Protein AF-A0A645BA79-F1 (afdb_monomer)

Mean predicted aligned error: 16.17 Å

Organism: NCBI:txid1076179

Radius of gyration: 34.31 Å; Cα contacts (8 Å, |Δi|>4): 69; chains: 1; bounding box: 43×92×64 Å

Solvent-accessible surface area (backbone atoms only — not comparable to full-atom values): 6466 Å² total; per-residue (Å²): 135,85,87,80,84,85,82,98,76,73,73,68,63,60,58,53,60,66,62,74,77,69,78,82,81,80,73,83,76,68,77,79,68,74,72,76,62,51,78,83,70,41,54,68,67,34,55,72,74,63,71,74,52,91,71,61,85,92,43,40,22,62,57,44,26,49,50,55,45,31,76,72,64,35,82,86,66,68,64,82,48,94,88,22,69,43,48,29,34,21,48,20,33,36,73,76,68,66,36,94

Foldseek 3Di:
DDDDDDDPPPDPVVVVVVVPPDDPDPPPPDPPPPPPQPPVRQLPVQDPVLVPDDFDLVDALLVRLQVSCCVPQNDPRFDDDDPGNSVSSSVNCCPVVVGD

Secondary structure (DSSP, 8-state):
----------SHHHHHHHHSSS----------------TTTS-TTS-HHHHTS---TTS-HHHHHHHHHHHHH-TTSS--STTSHHHHHHHHIIIII---

Structure (mmCIF, N/CA/C/O backbone):
data_AF-A0A645BA79-F1
#
_entry.id   AF-A0A645BA79-F1
#
loop_
_atom_site.group_PDB
_atom_site.id
_atom_site.type_symbol
_atom_site.label_atom_id
_atom_site.label_alt_id
_atom_site.label_comp_id
_atom_site.label_asym_id
_atom_site.label_entity_id
_atom_site.label_seq_id
_atom_site.pdbx_PDB_ins_code
_atom_site.Cartn_x
_atom_site.Cartn_y
_atom_site.Cartn_z
_atom_site.occupancy
_atom_site.B_iso_or_equiv
_atom_site.auth_seq_id
_atom_site.auth_comp_id
_atom_site.auth_asym_id
_atom_site.auth_atom_id
_atom_site.pdbx_PDB_model_num
ATOM 1 N N . MET A 1 1 ? 30.735 -79.710 -51.459 1.00 37.97 1 MET A N 1
ATOM 2 C CA . MET A 1 1 ? 30.864 -78.906 -50.225 1.00 37.97 1 MET A CA 1
ATOM 3 C C . MET A 1 1 ? 29.589 -78.096 -50.038 1.00 37.97 1 MET A C 1
ATOM 5 O O . MET A 1 1 ? 29.220 -77.416 -50.980 1.00 37.97 1 MET A O 1
ATOM 9 N N . VAL A 1 2 ? 28.972 -78.213 -48.850 1.00 44.47 2 VAL A N 1
ATOM 10 C CA . VAL A 1 2 ? 28.008 -77.278 -48.212 1.00 44.47 2 VAL A CA 1
ATOM 11 C C . VAL A 1 2 ? 26.675 -77.072 -48.973 1.00 44.47 2 VAL A C 1
ATOM 13 O O . VAL A 1 2 ? 26.634 -76.370 -49.968 1.00 44.47 2 VAL A O 1
ATOM 16 N N . SER A 1 3 ? 25.585 -77.806 -48.700 1.00 39.72 3 SER A N 1
ATOM 17 C CA . SER A 1 3 ? 24.664 -77.757 -47.538 1.00 39.72 3 SER A CA 1
ATOM 18 C C . SER A 1 3 ? 23.676 -76.576 -47.524 1.00 39.72 3 SER A C 1
ATOM 20 O O . SER A 1 3 ? 24.108 -75.433 -47.451 1.00 39.72 3 SER A O 1
ATOM 22 N N . GLY A 1 4 ? 22.370 -76.878 -47.426 1.00 36.41 4 GLY A N 1
ATOM 23 C CA . GLY A 1 4 ? 21.415 -76.070 -46.647 1.00 36.41 4 GLY A CA 1
ATOM 24 C C . GLY A 1 4 ? 20.211 -75.455 -47.379 1.00 36.41 4 GLY A C 1
ATOM 25 O O . GLY A 1 4 ? 20.325 -74.415 -48.013 1.00 36.41 4 GLY A O 1
ATOM 26 N N . LEU A 1 5 ? 19.022 -76.033 -47.140 1.00 47.06 5 LEU A N 1
ATOM 27 C CA . LEU A 1 5 ? 17.778 -75.296 -46.813 1.00 47.06 5 LEU A CA 1
ATOM 28 C C . LEU A 1 5 ? 18.036 -74.237 -45.697 1.00 47.06 5 LEU A C 1
ATOM 30 O O . LEU A 1 5 ? 19.085 -74.357 -45.062 1.00 47.06 5 LEU A O 1
ATOM 34 N N . PRO A 1 6 ? 17.114 -73.322 -45.284 1.00 47.28 6 PRO A N 1
ATOM 35 C CA . PRO A 1 6 ? 15.727 -73.026 -45.711 1.00 47.28 6 PRO A CA 1
ATOM 36 C C . PRO A 1 6 ? 15.378 -71.502 -45.769 1.00 47.28 6 PRO A C 1
ATOM 38 O O . PRO A 1 6 ? 16.129 -70.641 -45.326 1.00 47.28 6 PRO A O 1
ATOM 41 N N . GLY A 1 7 ? 14.137 -71.169 -46.154 1.00 41.91 7 GLY A N 1
ATOM 42 C CA . GLY A 1 7 ? 13.330 -70.281 -45.295 1.00 41.91 7 GLY A CA 1
ATOM 43 C C . GLY A 1 7 ? 13.120 -68.821 -45.718 1.00 41.91 7 GLY A C 1
ATOM 44 O O . GLY A 1 7 ? 13.641 -67.903 -45.093 1.00 41.91 7 GLY A O 1
ATOM 45 N N . ALA A 1 8 ? 12.214 -68.583 -46.669 1.00 46.56 8 ALA A N 1
ATOM 46 C CA . ALA A 1 8 ? 11.632 -67.263 -46.936 1.00 46.56 8 ALA A CA 1
ATOM 47 C C . ALA A 1 8 ? 10.360 -67.008 -46.090 1.00 46.56 8 ALA A C 1
ATOM 49 O O . ALA A 1 8 ? 9.274 -66.846 -46.636 1.00 46.56 8 ALA A O 1
ATOM 50 N N . PHE A 1 9 ? 10.474 -66.980 -44.754 1.00 47.69 9 PHE A N 1
ATOM 51 C CA . PHE A 1 9 ? 9.341 -66.682 -43.847 1.00 47.69 9 PHE A CA 1
ATOM 52 C C . PHE A 1 9 ? 9.646 -65.659 -42.731 1.00 47.69 9 PHE A C 1
ATOM 54 O O . PHE A 1 9 ? 8.917 -65.583 -41.747 1.00 47.69 9 PHE A O 1
ATOM 61 N N . ALA A 1 10 ? 10.680 -64.820 -42.858 1.00 50.12 10 ALA A N 1
ATOM 62 C CA . ALA A 1 10 ? 11.091 -63.909 -41.776 1.00 50.12 10 ALA A CA 1
ATOM 63 C C . ALA A 1 10 ? 10.804 -62.405 -42.012 1.00 50.12 10 ALA A C 1
ATOM 65 O O . ALA A 1 10 ? 11.372 -61.568 -41.317 1.00 50.12 10 ALA A O 1
ATOM 66 N N . ALA A 1 11 ? 9.935 -62.022 -42.958 1.00 53.25 11 ALA A N 1
ATOM 67 C CA . ALA A 1 11 ? 9.689 -60.600 -43.266 1.00 53.25 11 ALA A CA 1
ATOM 68 C C . ALA A 1 11 ? 8.546 -59.939 -42.461 1.00 53.25 11 ALA A C 1
ATOM 70 O O . ALA A 1 11 ? 8.503 -58.715 -42.353 1.00 53.25 11 ALA A O 1
ATOM 71 N N . VAL A 1 12 ? 7.632 -60.707 -41.854 1.00 55.56 12 VAL A N 1
ATOM 72 C CA . VAL A 1 12 ? 6.445 -60.134 -41.174 1.00 55.56 12 VAL A CA 1
ATOM 73 C C . VAL A 1 12 ? 6.714 -59.796 -39.698 1.00 55.56 12 VAL A C 1
ATOM 75 O O . VAL A 1 12 ? 6.161 -58.837 -39.165 1.00 55.56 12 VAL A O 1
ATOM 78 N N . ALA A 1 13 ? 7.625 -60.514 -39.033 1.00 56.28 13 ALA A N 1
ATOM 79 C CA . ALA A 1 13 ? 7.877 -60.337 -37.598 1.00 56.28 13 ALA A CA 1
ATOM 80 C C . ALA A 1 13 ? 8.714 -59.085 -37.259 1.00 56.28 13 ALA A C 1
ATOM 82 O O . ALA A 1 13 ? 8.476 -58.440 -36.237 1.00 56.28 13 ALA A O 1
ATOM 83 N N . ILE A 1 14 ? 9.659 -58.695 -38.126 1.00 53.69 14 ILE A N 1
ATOM 84 C CA . ILE A 1 14 ? 10.518 -57.515 -37.898 1.00 53.69 14 ILE A CA 1
ATOM 85 C C . ILE A 1 14 ? 9.702 -56.219 -38.021 1.00 53.69 14 ILE A C 1
ATOM 87 O O . ILE A 1 14 ? 9.881 -55.292 -37.230 1.00 53.69 14 ILE A O 1
ATOM 91 N N . SER A 1 15 ? 8.749 -56.177 -38.959 1.00 52.19 15 SER A N 1
ATOM 92 C CA . SER A 1 15 ? 7.847 -55.033 -39.133 1.00 52.19 15 SER A CA 1
ATOM 93 C C . SER A 1 15 ? 6.945 -54.819 -37.904 1.00 52.19 15 SER A C 1
ATOM 95 O O . SER A 1 15 ? 6.746 -53.682 -37.475 1.00 52.19 15 SER A O 1
ATOM 97 N N . TRP A 1 16 ? 6.488 -55.896 -37.249 1.00 54.38 16 TRP A N 1
ATOM 98 C CA . TRP A 1 16 ? 5.656 -55.799 -36.041 1.00 54.38 16 TRP A CA 1
ATOM 99 C C . TRP A 1 16 ? 6.445 -55.406 -34.776 1.00 54.38 16 TRP A C 1
ATOM 101 O O . TRP A 1 16 ? 5.933 -54.655 -33.945 1.00 54.38 16 TRP A O 1
ATOM 111 N N . TRP A 1 17 ? 7.716 -55.816 -34.646 1.00 51.12 17 TRP A N 1
ATOM 112 C CA . TRP A 1 17 ? 8.574 -55.370 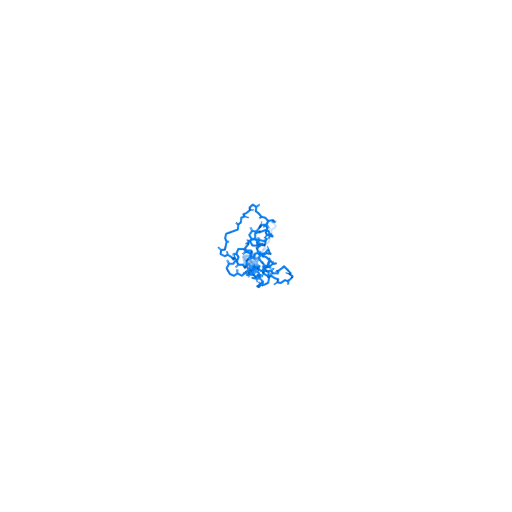-33.533 1.00 51.12 17 TRP A CA 1
ATOM 113 C C . TRP A 1 17 ? 8.880 -53.867 -33.596 1.00 51.12 17 TRP A C 1
ATOM 115 O O . TRP A 1 17 ? 8.905 -53.195 -32.561 1.00 51.12 17 TRP A O 1
ATOM 125 N N . TYR A 1 18 ? 9.056 -53.317 -34.802 1.00 51.50 18 TYR A N 1
ATOM 126 C CA . TYR A 1 18 ? 9.287 -51.882 -34.977 1.00 51.50 18 TYR A CA 1
ATOM 127 C C . TYR A 1 18 ? 8.035 -51.037 -34.672 1.00 51.50 18 TYR A C 1
ATOM 129 O O . TYR A 1 18 ? 8.157 -49.935 -34.142 1.00 51.50 18 TYR A O 1
ATOM 137 N N . TYR A 1 19 ? 6.826 -51.555 -34.921 1.00 54.41 19 TYR A N 1
ATOM 138 C CA . TYR A 1 19 ? 5.586 -50.783 -34.760 1.00 54.41 19 TYR A CA 1
ATOM 139 C C . TYR A 1 19 ? 5.105 -50.647 -33.300 1.00 54.41 19 TYR A C 1
ATOM 141 O O . TYR A 1 19 ? 4.454 -49.667 -32.948 1.00 54.41 19 TYR A O 1
ATOM 149 N N . ALA A 1 20 ? 5.441 -51.590 -32.413 1.00 56.81 20 ALA A N 1
ATOM 150 C CA . ALA A 1 20 ? 4.902 -51.617 -31.046 1.00 56.81 20 ALA A CA 1
ATOM 151 C C . ALA A 1 20 ? 5.727 -50.833 -29.996 1.00 56.81 20 ALA A C 1
ATOM 153 O O . ALA A 1 20 ? 5.288 -50.685 -28.854 1.00 56.81 20 ALA A O 1
ATOM 154 N N . LYS A 1 21 ? 6.927 -50.333 -30.339 1.00 50.41 21 LYS A N 1
ATOM 155 C CA . LYS A 1 21 ? 7.897 -49.793 -29.358 1.00 50.41 21 LYS A CA 1
ATOM 156 C C . LYS A 1 21 ? 7.871 -48.266 -29.175 1.00 50.41 21 LYS A C 1
ATOM 158 O O . LYS A 1 21 ? 8.519 -47.748 -28.265 1.00 50.41 21 LYS A O 1
ATOM 163 N N . THR A 1 22 ? 7.100 -47.530 -29.970 1.00 51.72 22 THR A N 1
ATOM 164 C CA . THR A 1 22 ? 7.007 -46.061 -29.909 1.00 51.72 22 THR A CA 1
ATOM 165 C C . THR A 1 22 ? 5.530 -45.671 -30.100 1.00 51.72 22 THR A C 1
ATOM 167 O O . THR A 1 22 ? 4.970 -45.738 -31.178 1.00 51.72 22 THR A O 1
ATOM 170 N N . ASN A 1 23 ? 4.745 -45.313 -29.089 1.00 51.06 23 ASN A N 1
ATOM 171 C CA . ASN A 1 23 ? 4.918 -44.113 -28.294 1.00 51.06 23 ASN A CA 1
ATOM 172 C C . ASN A 1 23 ? 4.008 -44.187 -27.064 1.00 51.06 23 ASN A C 1
ATOM 174 O O . ASN A 1 23 ? 2.781 -44.167 -27.134 1.00 51.06 23 ASN A O 1
ATOM 178 N N . LYS A 1 24 ? 4.672 -44.256 -25.919 1.00 47.22 24 LYS A N 1
ATOM 179 C CA . LYS A 1 24 ? 4.122 -44.246 -24.573 1.00 47.22 24 LYS A CA 1
ATOM 180 C C . LYS A 1 24 ? 3.331 -42.953 -24.327 1.00 47.22 24 LYS A C 1
ATOM 182 O O . LYS A 1 24 ? 3.856 -41.854 -24.481 1.00 47.22 24 LYS A O 1
ATOM 187 N N . SER A 1 25 ? 2.063 -43.134 -23.964 1.00 51.88 25 SER A N 1
ATOM 188 C CA . SER A 1 25 ? 1.106 -42.184 -23.381 1.00 51.88 25 SER A CA 1
ATOM 189 C C . SER A 1 25 ? 1.645 -40.783 -23.041 1.00 51.88 25 SER A C 1
ATOM 191 O O . SER A 1 25 ? 2.240 -40.566 -21.981 1.00 51.88 25 SER A O 1
ATOM 193 N N . LYS A 1 26 ? 1.332 -39.787 -23.873 1.00 46.06 26 LYS A N 1
ATOM 194 C CA . LYS A 1 26 ? 1.368 -38.378 -23.461 1.00 46.06 26 LYS A CA 1
ATOM 195 C C . LYS A 1 26 ? 0.061 -38.074 -22.736 1.00 46.06 26 LYS A C 1
ATOM 197 O O . LYS A 1 26 ? -0.888 -37.572 -23.329 1.00 46.06 26 LYS A O 1
ATOM 202 N N . GLY A 1 27 ? 0.002 -38.415 -21.449 1.00 48.16 27 GLY A N 1
ATOM 203 C CA . GLY A 1 27 ? -1.027 -37.870 -20.570 1.00 48.16 27 GLY A CA 1
ATOM 204 C C . GLY A 1 27 ? -0.992 -36.350 -20.692 1.00 48.16 27 GLY A C 1
ATOM 205 O O . GLY A 1 27 ? 0.052 -35.735 -20.475 1.00 48.16 27 GLY A O 1
ATOM 206 N N . THR A 1 28 ? -2.101 -35.741 -21.106 1.00 49.81 28 THR A N 1
ATOM 207 C CA . THR A 1 28 ? -2.224 -34.289 -21.219 1.00 49.81 28 THR A CA 1
ATOM 208 C C . THR A 1 28 ? -2.176 -33.686 -19.818 1.00 49.81 28 THR A C 1
ATOM 210 O O . THR A 1 28 ? -3.211 -33.444 -19.191 1.00 49.81 28 THR A O 1
ATOM 213 N N . SER A 1 29 ? -0.977 -33.447 -19.293 1.00 54.22 29 SER A N 1
ATOM 214 C CA . SER A 1 29 ? -0.792 -32.569 -18.150 1.00 54.22 29 SER A CA 1
ATOM 215 C C . SER A 1 29 ? -1.146 -31.163 -18.620 1.00 54.22 29 SER A C 1
ATOM 217 O O . SER A 1 29 ? -0.305 -30.438 -19.152 1.00 54.22 29 SER A O 1
ATOM 219 N N . LYS A 1 30 ? -2.423 -30.791 -18.467 1.00 58.50 30 LYS A N 1
ATOM 220 C CA . LYS A 1 30 ? -2.852 -29.392 -18.537 1.00 58.50 30 LYS A CA 1
ATOM 221 C C . LYS A 1 30 ? -1.856 -28.598 -17.684 1.00 58.50 30 LYS A C 1
ATOM 223 O O . LYS A 1 30 ? -1.600 -29.032 -16.554 1.00 58.50 30 LYS A O 1
ATOM 228 N N . PRO A 1 31 ? -1.266 -27.492 -18.178 1.00 55.09 31 PRO A N 1
ATOM 229 C CA . PRO A 1 31 ? -0.401 -26.678 -17.338 1.00 55.09 31 PRO A CA 1
ATOM 230 C C . PRO A 1 31 ? -1.192 -26.364 -16.072 1.00 55.09 31 PRO A C 1
ATOM 232 O O . PRO A 1 31 ? -2.357 -25.965 -16.170 1.00 55.09 31 PRO A O 1
ATOM 235 N N . LYS A 1 32 ? -0.610 -26.632 -14.894 1.00 55.28 32 LYS A N 1
ATOM 236 C CA . LYS A 1 32 ? -1.211 -26.267 -13.608 1.00 55.28 32 LYS A CA 1
ATOM 237 C C . LYS A 1 32 ? -1.525 -24.781 -13.706 1.00 55.28 32 LYS A C 1
ATOM 239 O O . LYS A 1 32 ? -0.636 -23.942 -13.586 1.00 55.28 32 LYS A O 1
ATOM 244 N N . LYS A 1 33 ? -2.791 -24.461 -13.982 1.00 57.16 33 LYS A N 1
ATOM 245 C CA . LYS A 1 33 ? -3.332 -23.116 -13.861 1.00 57.16 33 LYS A CA 1
ATOM 246 C C . LYS A 1 33 ? -3.000 -22.768 -12.423 1.00 57.16 33 LYS A C 1
ATOM 248 O O . LYS A 1 33 ? -3.515 -23.448 -11.535 1.00 57.16 33 LYS A O 1
ATOM 253 N N . GLN A 1 34 ? -2.046 -21.856 -12.208 1.00 58.66 34 GLN A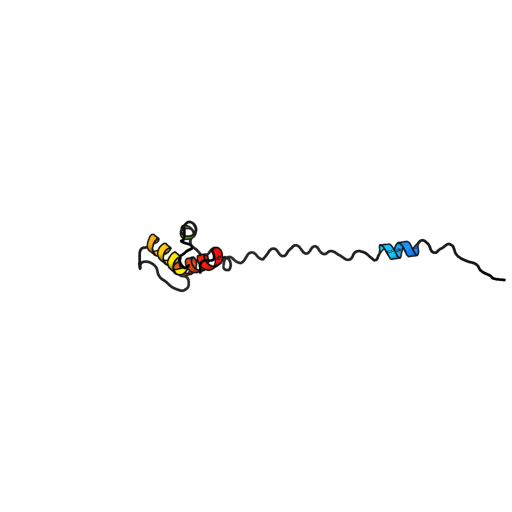 N 1
ATOM 254 C CA . GLN A 1 34 ? -1.677 -21.425 -10.863 1.00 58.66 34 GLN A CA 1
ATOM 255 C C . GLN A 1 34 ? -2.991 -21.225 -10.125 1.00 58.66 34 GLN A C 1
ATOM 257 O O . GLN A 1 34 ? -3.851 -20.483 -10.620 1.00 58.66 34 GLN A O 1
ATOM 262 N N . ALA A 1 35 ? -3.195 -22.001 -9.053 1.00 58.16 35 ALA A N 1
ATOM 263 C CA . ALA A 1 35 ? -4.426 -21.943 -8.289 1.00 58.16 35 ALA A CA 1
ATOM 264 C C . ALA A 1 35 ? -4.690 -20.461 -8.051 1.00 58.16 35 ALA A C 1
ATOM 266 O O . ALA A 1 35 ? -3.771 -19.733 -7.660 1.00 58.16 35 ALA A O 1
ATOM 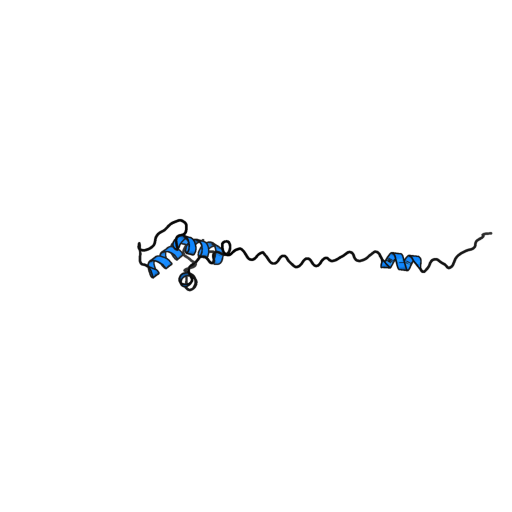267 N N . LYS A 1 36 ? -5.881 -19.987 -8.440 1.00 56.28 36 LYS A N 1
ATOM 268 C CA . LYS A 1 36 ? -6.255 -18.594 -8.225 1.00 56.28 36 LYS A CA 1
ATOM 269 C C . LYS A 1 36 ? -6.050 -18.366 -6.738 1.00 56.28 36 LYS A C 1
ATOM 271 O O . LYS A 1 36 ? -6.830 -18.890 -5.950 1.00 56.28 36 LYS A O 1
ATOM 276 N N . LYS A 1 37 ? -4.965 -17.662 -6.402 1.00 52.12 37 LYS A N 1
ATOM 277 C CA . LYS A 1 37 ? -4.627 -17.270 -5.042 1.00 52.12 37 LYS A CA 1
ATOM 278 C C . LYS A 1 37 ? -5.928 -16.850 -4.380 1.00 52.12 37 LYS A C 1
ATOM 280 O O . LYS A 1 37 ? -6.627 -16.000 -4.949 1.00 52.12 37 LYS A O 1
ATOM 285 N N . SER A 1 38 ? -6.291 -17.534 -3.294 1.00 52.84 38 SER A N 1
ATOM 286 C CA . SER A 1 38 ? -7.569 -17.332 -2.602 1.00 52.84 38 SER A CA 1
ATOM 287 C C . SER A 1 38 ? -7.752 -15.833 -2.346 1.00 52.84 38 SER A C 1
ATOM 289 O O . SER A 1 38 ? -6.762 -15.105 -2.287 1.00 52.84 38 SER A O 1
ATOM 291 N N . GLY A 1 39 ? -8.980 -15.323 -2.214 1.00 52.47 39 GLY A N 1
ATOM 292 C CA . GLY A 1 39 ? -9.238 -13.880 -2.039 1.00 52.47 39 GLY A CA 1
ATOM 293 C C . GLY A 1 39 ? -8.410 -13.210 -0.928 1.00 52.47 39 GLY A C 1
ATOM 294 O O . GLY A 1 39 ? -8.225 -12.002 -0.958 1.00 52.47 39 GLY A O 1
ATOM 295 N N . LYS A 1 40 ? -7.856 -14.018 -0.015 1.00 50.50 40 LYS A N 1
ATOM 296 C CA . LYS A 1 40 ? -6.928 -13.671 1.068 1.00 50.50 40 LYS A CA 1
ATOM 297 C C . LYS A 1 40 ? -5.451 -13.510 0.641 1.00 50.50 40 LYS A C 1
ATOM 299 O O . LYS A 1 40 ? -4.693 -12.777 1.269 1.00 50.50 40 LYS A O 1
ATOM 304 N N . GLU A 1 41 ? -5.020 -14.215 -0.404 1.00 48.91 41 GLU A N 1
ATOM 305 C CA . GLU A 1 41 ? -3.647 -14.239 -0.934 1.00 48.91 41 GLU A CA 1
ATOM 306 C C . GLU A 1 41 ? -3.397 -13.169 -2.006 1.00 48.91 41 GLU A C 1
ATOM 308 O O . GLU A 1 41 ? -2.297 -12.615 -2.097 1.00 48.91 41 GLU A O 1
ATOM 313 N N . LYS A 1 42 ? -4.413 -12.836 -2.812 1.00 51.81 42 LYS A N 1
ATOM 314 C CA . LYS A 1 42 ? -4.417 -11.555 -3.522 1.00 51.81 42 LYS A CA 1
ATOM 315 C C . LYS A 1 42 ? -4.792 -10.522 -2.480 1.00 51.81 42 LYS A C 1
ATOM 317 O O . LYS A 1 42 ? -5.887 -10.584 -1.952 1.00 51.81 42 LYS A O 1
ATOM 322 N N . ALA A 1 43 ? -3.920 -9.567 -2.191 1.00 53.38 43 ALA A N 1
ATOM 323 C CA . ALA A 1 43 ? -4.224 -8.428 -1.326 1.00 53.38 43 ALA A CA 1
ATOM 324 C C . ALA A 1 43 ? -5.282 -7.482 -1.946 1.00 53.38 43 ALA A C 1
ATOM 326 O O . ALA A 1 43 ? -5.138 -6.268 -1.907 1.00 53.38 43 ALA A O 1
ATOM 327 N N . SER A 1 44 ? -6.350 -8.028 -2.533 1.00 58.41 44 SER A N 1
ATOM 328 C CA . SER A 1 44 ? -7.552 -7.340 -2.995 1.00 58.41 44 SER A CA 1
ATOM 329 C C . SER A 1 44 ? -8.261 -6.594 -1.861 1.00 58.41 44 SER A C 1
ATOM 331 O O . SER A 1 44 ? -9.150 -5.803 -2.153 1.00 58.41 44 SER A O 1
ATOM 333 N N . ASP A 1 45 ? -7.852 -6.826 -0.613 1.00 72.69 45 ASP A N 1
ATOM 334 C CA . ASP A 1 45 ? -8.319 -6.209 0.630 1.00 72.69 45 ASP A CA 1
ATOM 335 C C . ASP A 1 45 ? -8.228 -4.679 0.691 1.00 72.69 45 ASP A C 1
ATOM 337 O O . ASP A 1 45 ? -8.849 -4.079 1.561 1.00 72.69 45 ASP A O 1
ATOM 341 N N . ALA A 1 46 ? -7.481 -4.011 -0.197 1.00 80.12 46 ALA A N 1
ATOM 342 C CA . ALA A 1 46 ? -7.562 -2.554 -0.240 1.00 80.12 46 ALA A CA 1
ATOM 343 C C . ALA A 1 46 ? -8.977 -2.107 -0.665 1.00 80.12 46 ALA A C 1
ATOM 345 O O . ALA A 1 46 ? -9.515 -2.620 -1.659 1.00 80.12 46 ALA A O 1
ATOM 346 N N . PRO A 1 47 ? -9.575 -1.126 0.028 1.00 85.00 47 PRO A N 1
ATOM 347 C CA . PRO A 1 47 ? -10.890 -0.620 -0.333 1.00 85.00 47 PRO A CA 1
ATOM 348 C C . PRO A 1 47 ? -10.857 0.031 -1.727 1.00 85.00 47 PRO A C 1
ATOM 350 O O . PRO A 1 47 ? -9.831 0.561 -2.157 1.00 85.00 47 PRO A O 1
ATOM 353 N N . ASN A 1 48 ? -11.969 -0.033 -2.469 1.00 86.06 48 ASN A N 1
ATOM 354 C CA . ASN A 1 48 ? -11.984 0.312 -3.900 1.00 86.06 48 ASN A CA 1
ATOM 355 C C . ASN A 1 48 ? -11.504 1.749 -4.182 1.00 86.06 48 ASN A C 1
ATOM 357 O O . ASN A 1 48 ? -10.690 1.968 -5.075 1.00 86.06 48 ASN A O 1
ATOM 361 N N . TRP A 1 49 ? -11.918 2.699 -3.339 1.00 87.38 49 TRP A N 1
ATOM 362 C CA . TRP A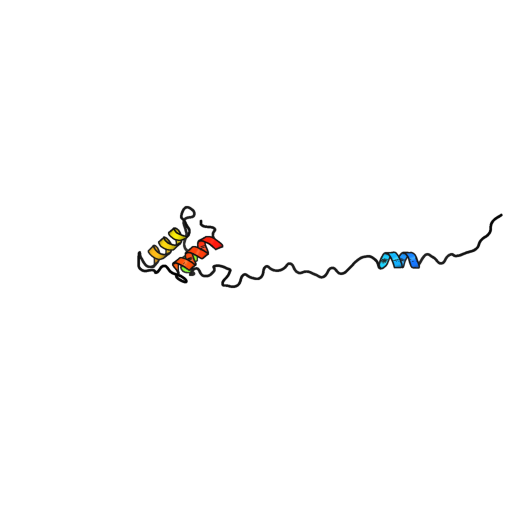 1 49 ? -11.499 4.102 -3.417 1.00 87.38 49 TRP A CA 1
ATOM 363 C C . TRP A 1 49 ? -9.974 4.274 -3.298 1.00 87.38 49 TRP A C 1
ATOM 365 O O . TRP A 1 49 ? -9.386 5.122 -3.965 1.00 87.38 49 TRP A O 1
ATOM 375 N N . ALA A 1 50 ? -9.310 3.450 -2.478 1.00 88.25 50 ALA A N 1
ATOM 376 C CA . ALA A 1 50 ? -7.865 3.502 -2.294 1.00 88.25 50 ALA A CA 1
ATOM 377 C C . ALA A 1 50 ? -7.151 2.999 -3.555 1.00 88.25 50 ALA A C 1
ATOM 379 O O . ALA A 1 50 ? -6.152 3.572 -3.974 1.00 88.25 50 ALA A O 1
ATOM 380 N N . LYS A 1 51 ? -7.712 1.994 -4.239 1.00 87.38 51 LYS A N 1
ATOM 381 C CA . LYS A 1 51 ? -7.131 1.447 -5.474 1.00 87.38 51 LYS A CA 1
ATOM 382 C C . LYS A 1 51 ? -7.080 2.446 -6.627 1.00 87.38 51 LYS A C 1
ATOM 384 O O . LYS A 1 51 ? -6.167 2.372 -7.447 1.00 87.38 51 LYS A O 1
ATOM 389 N N . GLN A 1 52 ? -8.051 3.353 -6.683 1.00 86.31 52 GLN A N 1
ATOM 390 C CA . GLN A 1 52 ? -8.151 4.395 -7.709 1.00 86.31 52 GLN A CA 1
ATOM 391 C C . GLN A 1 52 ? -7.198 5.568 -7.449 1.00 86.31 52 GLN A C 1
ATOM 393 O O . GLN A 1 52 ? -6.951 6.380 -8.34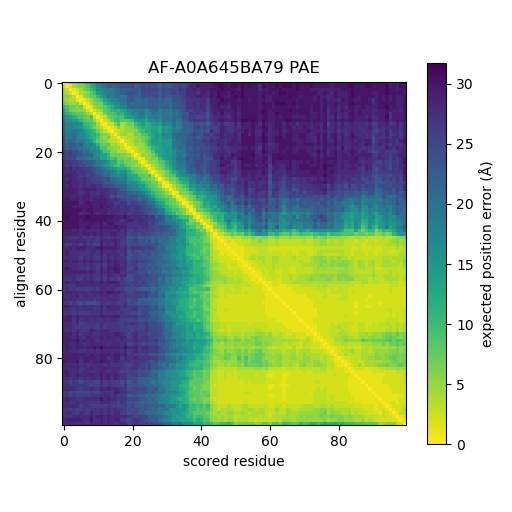0 1.00 86.31 52 GLN A O 1
ATOM 398 N N . LYS A 1 53 ? -6.650 5.669 -6.235 1.00 87.25 53 LYS A N 1
ATOM 399 C CA . LYS A 1 53 ? -5.782 6.774 -5.856 1.00 87.25 53 LYS A CA 1
ATOM 400 C C . LYS A 1 53 ? -4.379 6.609 -6.439 1.00 87.25 53 LYS A C 1
ATOM 402 O O . LYS A 1 53 ? -3.836 5.508 -6.526 1.00 87.25 53 LYS A O 1
ATOM 407 N N . LYS A 1 54 ? -3.760 7.734 -6.807 1.00 87.88 54 LYS A N 1
ATOM 408 C CA . LYS A 1 54 ? -2.363 7.771 -7.249 1.00 87.88 54 LYS A CA 1
ATOM 409 C C . LYS A 1 54 ? -1.436 7.865 -6.035 1.00 87.88 54 LYS A C 1
ATOM 411 O O . LYS A 1 54 ? -1.543 8.795 -5.238 1.00 87.88 54 LYS A O 1
ATOM 416 N N . TYR A 1 55 ? -0.521 6.908 -5.920 1.00 89.44 55 TYR A N 1
ATOM 417 C CA . TYR A 1 55 ? 0.467 6.830 -4.843 1.00 89.44 55 TYR A CA 1
ATOM 418 C C . TYR A 1 55 ? 1.851 7.219 -5.348 1.00 89.44 55 TYR A C 1
ATOM 420 O O . TYR A 1 55 ? 2.184 6.979 -6.510 1.00 89.44 55 TYR A O 1
ATOM 428 N N . ASN A 1 56 ? 2.660 7.816 -4.477 1.00 89.50 56 ASN A N 1
ATOM 429 C CA . ASN A 1 56 ? 3.987 8.287 -4.851 1.00 89.50 56 ASN A CA 1
ATOM 430 C C . ASN A 1 56 ? 5.007 7.135 -4.752 1.00 89.50 56 ASN A C 1
ATOM 432 O O . ASN A 1 56 ? 5.225 6.661 -3.636 1.00 89.50 56 ASN A O 1
ATOM 436 N N . PRO A 1 57 ? 5.639 6.690 -5.860 1.00 87.25 57 PRO A N 1
ATOM 437 C CA . PRO A 1 57 ? 6.640 5.609 -5.859 1.00 87.25 57 PRO A CA 1
ATOM 438 C C . PRO A 1 57 ? 7.873 5.902 -5.001 1.00 87.25 57 PRO A C 1
ATOM 440 O O . PRO A 1 57 ? 8.501 4.967 -4.520 1.00 87.25 57 PRO A O 1
ATOM 443 N N . ASN A 1 58 ? 8.176 7.176 -4.747 1.00 90.00 58 ASN A N 1
ATOM 444 C CA . ASN A 1 58 ? 9.329 7.587 -3.945 1.00 90.00 58 ASN A CA 1
ATOM 445 C C . ASN A 1 58 ? 9.058 7.533 -2.434 1.00 90.00 58 ASN A C 1
ATOM 447 O O . ASN A 1 58 ? 9.963 7.776 -1.643 1.00 90.00 58 ASN A O 1
ATOM 451 N N . LYS A 1 59 ? 7.810 7.272 -2.025 1.00 91.00 59 LYS A N 1
ATOM 452 C CA . LYS A 1 59 ? 7.417 7.155 -0.617 1.00 91.00 59 LYS A CA 1
ATOM 453 C C . LYS A 1 59 ? 7.185 5.703 -0.247 1.00 91.00 59 LYS A C 1
ATOM 455 O O . LYS A 1 59 ? 6.753 4.904 -1.083 1.00 91.00 59 LYS A O 1
ATOM 460 N N . SER A 1 60 ? 7.386 5.389 1.027 1.00 92.25 60 SER A N 1
ATOM 461 C CA . SER A 1 60 ? 7.142 4.037 1.516 1.00 92.25 60 SER A CA 1
ATOM 462 C C . SER A 1 60 ? 5.666 3.651 1.412 1.00 92.25 60 SER A C 1
ATOM 464 O O . SER A 1 60 ? 4.764 4.503 1.383 1.00 92.25 60 SER A O 1
ATOM 466 N N . ALA A 1 61 ? 5.385 2.349 1.400 1.00 91.25 61 ALA A N 1
ATOM 467 C CA . ALA A 1 61 ? 4.005 1.854 1.425 1.00 91.25 61 ALA A CA 1
ATOM 468 C C . ALA A 1 61 ? 3.217 2.385 2.639 1.00 91.25 61 ALA A C 1
ATOM 470 O O . ALA A 1 61 ? 2.032 2.703 2.530 1.00 91.25 61 ALA A O 1
ATOM 471 N N . SER A 1 62 ? 3.888 2.507 3.790 1.00 91.69 62 SER A N 1
ATOM 472 C CA . SER A 1 62 ? 3.295 2.995 5.040 1.00 91.69 62 SER A CA 1
ATOM 473 C C . SER A 1 62 ? 2.915 4.474 4.943 1.00 91.69 62 SER A C 1
ATOM 475 O O . SER A 1 62 ? 1.798 4.846 5.296 1.00 91.69 62 SER A O 1
ATOM 477 N N . GLU A 1 63 ? 3.803 5.322 4.422 1.00 93.62 63 GLU A N 1
ATOM 478 C CA . GLU A 1 63 ? 3.522 6.754 4.251 1.00 93.62 63 GLU A CA 1
ATOM 479 C C . GLU A 1 63 ? 2.423 7.005 3.223 1.00 93.62 63 GLU A C 1
ATOM 481 O O . GLU A 1 63 ? 1.556 7.852 3.427 1.00 93.62 63 GLU A O 1
ATOM 486 N N . ASN A 1 64 ? 2.433 6.249 2.127 1.00 93.31 64 ASN A N 1
ATOM 487 C CA . ASN A 1 64 ? 1.400 6.313 1.102 1.00 93.31 64 ASN A CA 1
ATOM 488 C C . ASN A 1 64 ? 0.027 5.900 1.650 1.00 93.31 64 ASN A C 1
ATOM 490 O O . ASN A 1 64 ? -0.967 6.578 1.384 1.00 93.31 64 ASN A O 1
ATOM 494 N N . ALA A 1 65 ? -0.033 4.828 2.445 1.00 92.19 65 ALA A N 1
ATOM 495 C CA . ALA A 1 65 ? -1.258 4.398 3.115 1.00 92.19 65 ALA A CA 1
ATOM 496 C C . ALA A 1 65 ? -1.753 5.451 4.116 1.00 92.19 65 ALA A C 1
ATOM 498 O O . ALA A 1 65 ? -2.931 5.807 4.099 1.00 92.19 65 ALA A O 1
ATOM 499 N N . ARG A 1 66 ? -0.844 6.000 4.931 1.00 93.00 66 ARG A N 1
ATOM 500 C CA . ARG A 1 66 ? -1.146 7.064 5.891 1.00 93.00 66 ARG A CA 1
ATOM 501 C C . ARG A 1 66 ? -1.708 8.299 5.200 1.00 93.00 66 ARG A C 1
ATOM 503 O O . ARG A 1 66 ? -2.796 8.733 5.547 1.00 93.00 66 ARG A O 1
ATOM 510 N N . LYS A 1 67 ? -1.027 8.801 4.166 1.00 93.44 67 LYS A N 1
ATOM 511 C CA . LYS A 1 67 ? -1.497 9.952 3.387 1.00 93.44 67 LYS A CA 1
ATOM 512 C C . LYS A 1 67 ? -2.850 9.668 2.734 1.00 93.44 67 LYS A C 1
ATOM 514 O O . LYS A 1 67 ? -3.715 10.532 2.695 1.00 93.44 67 LYS A O 1
ATOM 519 N N . ALA A 1 68 ? -3.066 8.454 2.226 1.00 92.44 68 ALA A N 1
ATOM 520 C CA . ALA A 1 68 ? -4.353 8.093 1.644 1.00 92.44 68 ALA A CA 1
ATOM 521 C C . ALA A 1 68 ? -5.507 8.146 2.649 1.00 92.44 68 ALA A C 1
ATOM 523 O O . ALA A 1 68 ? -6.587 8.596 2.271 1.00 92.44 68 ALA A O 1
ATOM 524 N N . LEU A 1 69 ? -5.273 7.729 3.893 1.00 92.50 69 LEU A N 1
ATOM 525 C CA . LEU A 1 69 ? -6.255 7.812 4.971 1.00 92.50 69 LEU A CA 1
ATOM 526 C C . LEU A 1 69 ? -6.411 9.229 5.520 1.00 92.50 69 LEU A C 1
ATOM 528 O O . LEU A 1 69 ? -7.542 9.660 5.722 1.00 92.50 69 LEU A O 1
ATOM 532 N N . ASP A 1 70 ? -5.311 9.961 5.702 1.00 92.88 70 ASP A N 1
ATOM 533 C CA . ASP A 1 70 ? -5.325 11.363 6.128 1.00 92.88 70 ASP A CA 1
ATOM 534 C C . ASP A 1 70 ? -6.122 12.223 5.136 1.00 92.88 70 ASP A C 1
ATOM 536 O O . ASP A 1 70 ? -6.963 13.010 5.552 1.00 92.88 70 ASP A O 1
ATOM 540 N N . ASP A 1 71 ? -5.935 12.023 3.830 1.00 91.12 71 ASP A N 1
ATOM 541 C CA . ASP A 1 71 ? -6.669 12.758 2.792 1.00 91.12 71 ASP A CA 1
ATOM 542 C C . ASP A 1 71 ? -8.167 12.384 2.738 1.00 91.12 71 ASP A C 1
ATOM 544 O O . ASP A 1 71 ? -8.968 13.166 2.237 1.00 91.12 71 ASP A O 1
ATOM 548 N N . LYS A 1 72 ? -8.556 11.178 3.186 1.00 90.69 72 LYS A N 1
ATOM 549 C CA . LYS A 1 72 ? -9.956 10.718 3.143 1.00 90.69 72 LYS A CA 1
ATOM 550 C C . LYS A 1 72 ? -10.727 11.066 4.412 1.00 90.69 72 LYS A C 1
ATOM 552 O O . LYS A 1 72 ? -11.855 11.539 4.333 1.00 90.69 72 LYS A O 1
ATOM 557 N N . TYR A 1 73 ? -10.152 10.753 5.567 1.00 91.69 73 TYR A N 1
ATOM 558 C CA . TYR A 1 73 ? -10.818 10.865 6.864 1.00 91.69 73 TYR A CA 1
ATOM 559 C C . TYR A 1 73 ? -10.293 12.033 7.698 1.00 91.69 73 TYR A C 1
ATOM 561 O O . TYR A 1 73 ? -10.955 12.439 8.648 1.00 91.69 73 TYR A O 1
ATOM 569 N N . GLY A 1 74 ? -9.121 12.574 7.369 1.00 91.00 74 GLY A N 1
ATOM 570 C CA . GLY A 1 74 ? -8.412 13.545 8.192 1.00 91.00 74 GLY A CA 1
ATOM 571 C C . GLY A 1 74 ? -7.391 12.891 9.124 1.00 91.00 74 GLY A C 1
ATOM 572 O O . GLY A 1 74 ? -7.508 11.728 9.529 1.00 91.00 74 GLY A O 1
ATOM 573 N N . LYS A 1 75 ? -6.368 13.668 9.489 1.00 90.88 75 LYS A N 1
ATOM 574 C CA . LYS A 1 75 ? -5.298 13.224 10.386 1.00 90.88 75 LYS A CA 1
ATOM 575 C C . LYS A 1 75 ? -5.867 12.845 11.756 1.00 90.88 75 LYS A C 1
ATOM 577 O O . LYS A 1 75 ? -6.518 13.655 12.407 1.00 90.88 75 LYS A O 1
ATOM 582 N N . GLY A 1 76 ? -5.615 11.609 12.190 1.00 87.44 76 GLY A N 1
ATOM 583 C CA . GLY A 1 76 ? -6.058 11.092 13.494 1.00 87.44 76 GLY A CA 1
ATOM 584 C C . GLY A 1 76 ? -7.508 10.594 13.550 1.00 87.44 76 GLY A C 1
ATOM 585 O O . GLY A 1 76 ? -7.976 10.225 14.622 1.00 87.44 76 GLY A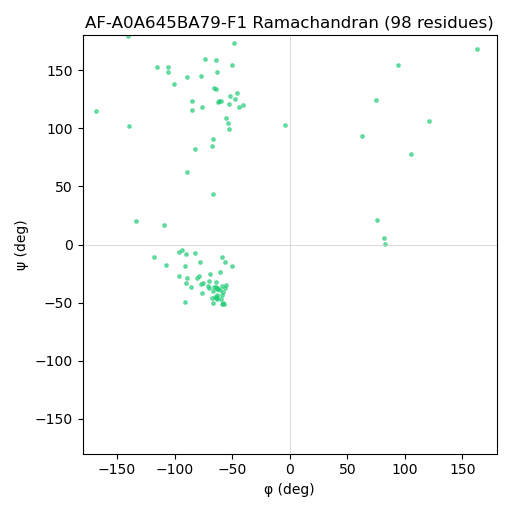 O 1
ATOM 586 N N . LYS A 1 77 ? -8.227 10.556 12.419 1.00 89.44 77 LYS A N 1
ATOM 587 C CA . LYS A 1 77 ? -9.600 10.016 12.338 1.00 89.44 77 LYS A CA 1
ATOM 588 C C . LYS A 1 77 ? -9.664 8.539 11.940 1.00 89.44 77 LYS A C 1
ATOM 590 O O . LYS A 1 77 ? -10.739 7.950 11.924 1.00 89.44 77 LYS A O 1
ATOM 595 N N . TRP A 1 78 ? -8.524 7.935 11.630 1.00 88.44 78 TRP A N 1
ATOM 596 C CA . TRP A 1 78 ? -8.389 6.527 11.274 1.00 88.44 78 TRP A CA 1
ATOM 597 C C . TRP A 1 78 ? -7.551 5.802 12.327 1.00 88.44 78 TRP A C 1
ATOM 599 O O . TRP A 1 78 ? -6.714 6.405 12.997 1.00 88.44 78 TRP A O 1
ATOM 609 N N . LYS A 1 79 ? -7.786 4.496 12.473 1.00 85.50 79 LYS A N 1
ATOM 610 C CA . LYS A 1 79 ? -7.067 3.645 13.426 1.00 85.50 79 LYS A CA 1
ATOM 611 C C . LYS A 1 79 ? -5.988 2.839 12.714 1.00 85.50 79 LYS A C 1
ATOM 613 O O . LYS A 1 79 ? -6.225 2.279 11.636 1.00 85.50 79 LYS A O 1
ATOM 618 N N . ASP A 1 80 ? -4.818 2.735 13.327 1.00 85.69 80 ASP A N 1
ATOM 619 C CA . ASP A 1 80 ? -3.847 1.712 12.975 1.00 85.69 80 ASP A CA 1
ATOM 620 C C . ASP A 1 80 ? -4.115 0.451 13.806 1.00 85.69 80 ASP A C 1
ATOM 622 O O . ASP A 1 80 ? -4.622 0.499 14.923 1.00 85.69 80 ASP A O 1
ATOM 626 N N . GLY A 1 81 ? -3.907 -0.717 13.204 1.00 83.19 81 GLY A N 1
ATOM 627 C CA . GLY A 1 81 ? -4.170 -1.969 13.896 1.00 83.19 81 GLY A CA 1
ATOM 628 C C . GLY A 1 81 ? -4.281 -3.182 12.978 1.00 83.19 81 GLY A C 1
ATOM 629 O O . GLY A 1 81 ? -4.365 -3.055 11.746 1.00 83.19 81 GLY A O 1
ATOM 630 N N . PRO A 1 82 ? -4.273 -4.388 13.566 1.00 78.56 82 PRO A N 1
ATOM 631 C CA . PRO A 1 82 ? -4.515 -5.617 12.833 1.00 78.56 82 PRO A CA 1
ATOM 632 C C . PRO A 1 82 ? -5.934 -5.593 12.253 1.00 78.56 82 PRO A C 1
ATOM 634 O O . PRO A 1 82 ? -6.911 -5.411 12.966 1.00 78.56 82 PRO A O 1
ATOM 637 N N . GLY A 1 83 ? -6.034 -5.737 10.930 1.00 80.31 83 GLY A N 1
ATOM 638 C CA . GLY A 1 83 ? -7.313 -5.680 10.214 1.00 80.31 83 GLY A CA 1
ATOM 639 C C . GLY A 1 83 ? -7.822 -4.271 9.893 1.00 80.31 83 GLY A C 1
ATOM 640 O O . GLY A 1 83 ? -8.870 -4.156 9.272 1.00 80.31 83 GLY A O 1
ATOM 641 N N . SER A 1 84 ? -7.095 -3.207 10.254 1.00 87.06 84 SER A N 1
ATOM 642 C CA . SER A 1 84 ? -7.501 -1.847 9.887 1.00 87.06 84 SER A CA 1
ATOM 643 C C . SER A 1 84 ? -7.265 -1.541 8.403 1.00 87.06 84 SER A C 1
ATOM 645 O O . SER A 1 84 ? -6.408 -2.154 7.751 1.00 87.06 84 SER A O 1
ATOM 647 N N . GLU A 1 85 ? -7.970 -0.528 7.883 1.00 88.50 85 GLU A N 1
ATOM 648 C CA . GLU A 1 85 ? -7.801 -0.050 6.502 1.00 88.50 85 GLU A CA 1
ATOM 649 C C . GLU A 1 85 ? -6.344 0.337 6.206 1.00 88.50 85 GLU A C 1
ATOM 651 O O . GLU A 1 85 ? -5.841 0.074 5.114 1.00 88.50 85 GLU A O 1
ATOM 656 N N . PHE A 1 86 ? -5.621 0.883 7.193 1.00 91.44 86 PHE A N 1
ATOM 657 C CA . PHE A 1 86 ? -4.192 1.180 7.064 1.00 91.44 86 PHE A CA 1
ATOM 658 C C . PHE A 1 86 ? -3.384 -0.074 6.727 1.00 91.44 86 PHE A C 1
ATOM 660 O O . PHE A 1 86 ? -2.623 -0.089 5.758 1.00 91.44 86 PHE A O 1
ATOM 667 N N . SER A 1 87 ? -3.583 -1.150 7.493 1.00 89.88 87 SER A N 1
ATOM 668 C CA . SER A 1 87 ? -2.902 -2.428 7.283 1.00 89.88 87 SER A CA 1
ATOM 669 C C . SER A 1 87 ? -3.260 -3.054 5.934 1.00 89.88 87 SER A C 1
ATOM 671 O O . SER A 1 87 ? -2.390 -3.638 5.283 1.00 89.88 87 SER A O 1
ATOM 673 N N . GLN A 1 88 ? -4.516 -2.932 5.501 1.00 89.25 88 GLN A N 1
ATOM 674 C CA . GLN A 1 88 ? -4.977 -3.436 4.206 1.00 89.25 88 GLN A CA 1
ATOM 675 C C . GLN A 1 88 ? -4.329 -2.673 3.044 1.00 89.25 88 GLN A C 1
ATOM 677 O O . GLN A 1 88 ? -3.733 -3.296 2.162 1.00 89.25 88 GLN A O 1
ATOM 682 N N . ILE A 1 89 ? -4.363 -1.336 3.074 1.00 90.81 89 ILE A N 1
ATOM 683 C CA . ILE A 1 89 ? -3.763 -0.483 2.037 1.00 90.81 89 ILE A CA 1
ATOM 684 C C . ILE A 1 89 ? -2.245 -0.678 2.004 1.00 90.81 89 ILE A C 1
ATOM 686 O O . ILE A 1 89 ? -1.687 -0.897 0.931 1.00 90.81 89 ILE A O 1
ATOM 690 N N . LYS A 1 90 ? -1.572 -0.683 3.162 1.00 90.81 90 LYS A N 1
ATOM 691 C CA . LYS A 1 90 ? -0.124 -0.924 3.258 1.00 90.81 90 LYS A CA 1
ATOM 692 C C . LYS A 1 90 ? 0.265 -2.265 2.632 1.00 90.81 90 LYS A C 1
ATOM 694 O O . LYS A 1 90 ? 1.136 -2.304 1.766 1.00 90.81 90 LYS A O 1
ATOM 699 N N . LYS A 1 91 ? -0.400 -3.361 3.018 1.00 88.81 91 LYS A N 1
ATOM 700 C CA . LYS A 1 91 ? -0.129 -4.701 2.465 1.00 88.81 91 LYS A CA 1
ATOM 701 C C . LYS A 1 91 ? -0.421 -4.769 0.969 1.00 88.81 91 LYS A C 1
ATOM 703 O O . LYS A 1 91 ? 0.317 -5.431 0.243 1.00 88.81 91 LYS A O 1
ATOM 708 N N . TRP A 1 92 ? -1.476 -4.105 0.502 1.00 90.44 92 TRP A N 1
ATOM 709 C CA . TRP A 1 92 ? -1.796 -4.038 -0.921 1.00 90.44 92 TRP A CA 1
ATOM 71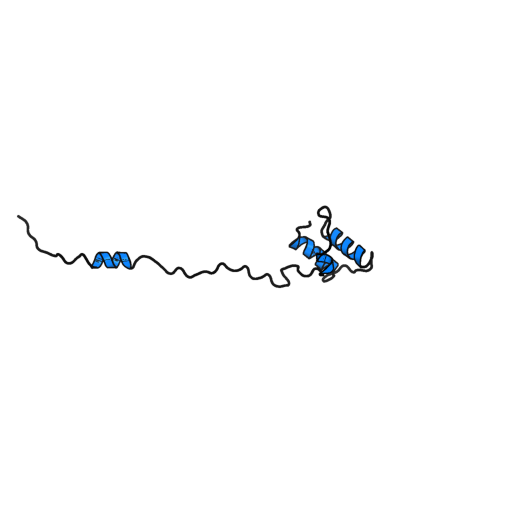0 C C . TRP A 1 92 ? -0.726 -3.279 -1.711 1.00 90.44 92 TRP A C 1
ATOM 712 O O . TRP A 1 92 ? -0.258 -3.784 -2.728 1.00 90.44 92 TRP A O 1
ATOM 722 N N . LEU A 1 93 ? -0.260 -2.131 -1.216 1.00 90.19 93 LEU A N 1
ATOM 723 C CA . LEU A 1 93 ? 0.840 -1.386 -1.830 1.00 90.19 93 LEU A CA 1
ATOM 724 C C . LEU A 1 93 ? 2.124 -2.230 -1.887 1.00 90.19 93 LEU A C 1
ATOM 726 O O . LEU A 1 93 ? 2.728 -2.346 -2.953 1.00 90.19 93 LEU A O 1
ATOM 730 N N . GLN A 1 94 ? 2.495 -2.899 -0.795 1.00 90.12 94 GLN A N 1
ATOM 731 C CA . GLN A 1 94 ? 3.688 -3.754 -0.758 1.00 90.12 94 GLN A CA 1
ATOM 732 C C . GLN A 1 94 ? 3.582 -4.947 -1.720 1.00 90.12 94 GLN A C 1
ATOM 734 O O . GLN A 1 94 ? 4.501 -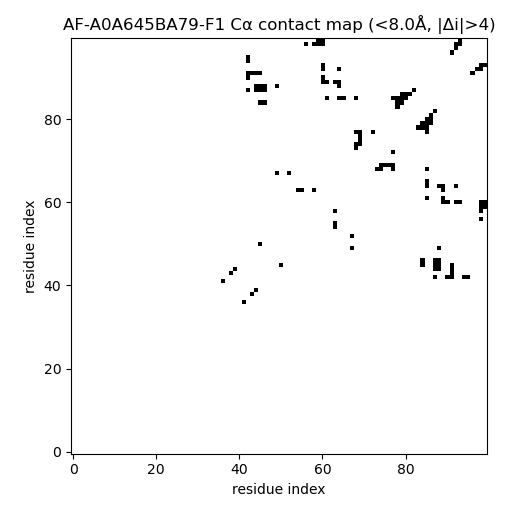5.210 -2.489 1.00 90.12 94 GLN A O 1
ATOM 739 N N . ARG A 1 95 ? 2.451 -5.666 -1.720 1.00 86.94 95 ARG A N 1
ATOM 740 C CA . ARG A 1 95 ? 2.307 -6.926 -2.475 1.00 86.94 95 ARG A CA 1
ATOM 741 C C . ARG A 1 95 ? 1.884 -6.747 -3.930 1.00 86.94 95 ARG A C 1
ATOM 743 O O . ARG A 1 95 ? 2.292 -7.541 -4.768 1.00 86.94 95 ARG A O 1
ATOM 750 N N . SER A 1 96 ? 1.023 -5.775 -4.233 1.00 84.56 96 SER A N 1
ATOM 751 C CA . SER A 1 96 ? 0.490 -5.576 -5.590 1.00 84.56 96 SER A CA 1
ATOM 752 C C . SER A 1 96 ? 1.251 -4.536 -6.393 1.00 84.56 96 SER A C 1
ATOM 754 O O . SER A 1 96 ? 1.227 -4.603 -7.618 1.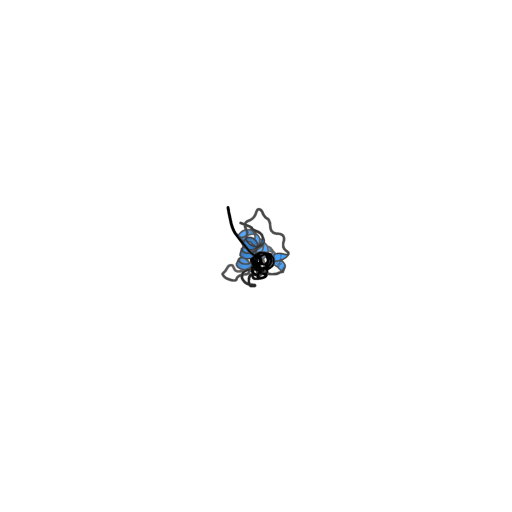00 84.56 96 SER A O 1
ATOM 756 N N . LYS A 1 97 ? 1.878 -3.560 -5.735 1.00 84.00 97 LYS A N 1
ATOM 757 C CA . LYS A 1 97 ? 2.544 -2.448 -6.419 1.00 84.00 97 LYS A CA 1
ATOM 758 C C . LYS A 1 97 ? 4.054 -2.389 -6.168 1.00 84.00 97 LYS A C 1
ATOM 760 O O . LYS A 1 97 ? 4.730 -1.647 -6.865 1.00 84.00 97 LYS A O 1
ATOM 765 N N . GLY A 1 98 ? 4.578 -3.175 -5.223 1.00 86.00 98 GLY A N 1
ATOM 766 C CA . GLY A 1 98 ? 6.018 -3.292 -4.978 1.00 86.00 98 GLY A CA 1
ATOM 767 C C . GLY A 1 98 ? 6.639 -2.108 -4.234 1.00 86.00 98 GLY A C 1
ATOM 768 O O . GLY A 1 98 ? 7.848 -1.914 -4.319 1.00 86.00 98 GLY A O 1
ATOM 769 N N . TYR A 1 99 ? 5.840 -1.312 -3.516 1.00 86.44 99 TYR A N 1
ATOM 770 C CA . TYR A 1 99 ? 6.375 -0.246 -2.662 1.00 86.44 99 TYR A CA 1
ATOM 771 C C . TYR A 1 99 ? 7.187 -0.854 -1.508 1.00 86.44 99 TYR A C 1
ATOM 773 O O . TYR A 1 99 ? 6.723 -1.806 -0.872 1.00 86.44 99 TYR A O 1
ATOM 781 N N . LYS A 1 100 ? 8.374 -0.294 -1.243 1.00 79.12 100 LYS A N 1
ATOM 782 C CA . LYS A 1 100 ? 9.215 -0.659 -0.092 1.00 79.12 100 LYS A CA 1
ATOM 783 C C . LYS A 1 100 ? 8.697 -0.031 1.206 1.00 79.12 100 LYS A C 1
ATOM 785 O O . LYS A 1 100 ? 8.084 1.062 1.155 1.00 79.12 100 LYS A O 1
#

pLDDT: mean 71.91, std 19.02, range [36.41, 93.62]

Sequence (100 aa):
MVSGLPGAFAAVAISWWYYAKTNKSKGTSKPKKQAKKSGKEKASDAPNWAKQKKYNPNKSASENARKALDDKYGKGKWKDGPGSEFSQIKKWLQRSKGYK